Protein AF-A0A2R6M5Q6-F1 (afd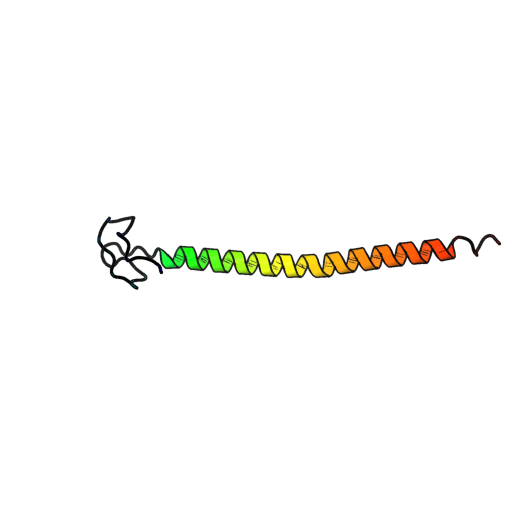b_monomer)

Nearest PDB structures (foldseek):
  4s1z-assembly2_I  TM=8.484E-01  e=2.404E+00  Bos taurus
  7r7j-assembly1_A  TM=5.881E-01  e=6.884E-01  Escherichia coli K-12
  3g9y-assembly1_A  TM=8.027E-01  e=2.811E+00  Homo sapiens
  5af6-assembly5_J  TM=8.215E-01  e=4.155E+00  Homo sapiens
  2wx0-assembly2_G  TM=7.715E-01  e=7.182E+00  Homo sapiens

Sequence (76 aa):
MSDGGTCPNCRESVPEGADVCPTCGLNPKGKLFQFALVVVMIGGLAMWLTIPGAVVIVLVGALLAVSSQVGPTIWA

Mean predicted aligned error: 13.83 Å

Foldseek 3Di:
D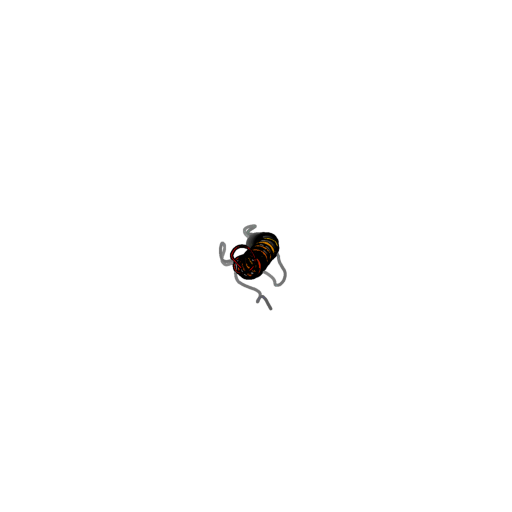PPQDQDPPPRHGHDPPDQARPPPRDRPPVVVVVVVVVVVVVVVVVVVVVVVVVVVVVVVVVVVVVVVVVVVPVVD

Secondary structure (DSSP, 8-state):
-----B-TTT-PBPPTT-SS-TTT---HHHHHHHHHHHHHHHHHHHHHHHHHHHHHHHHHHHHHHHHHHHGGGS--

Solvent-accessible surface area (backbone atoms only — not comparable t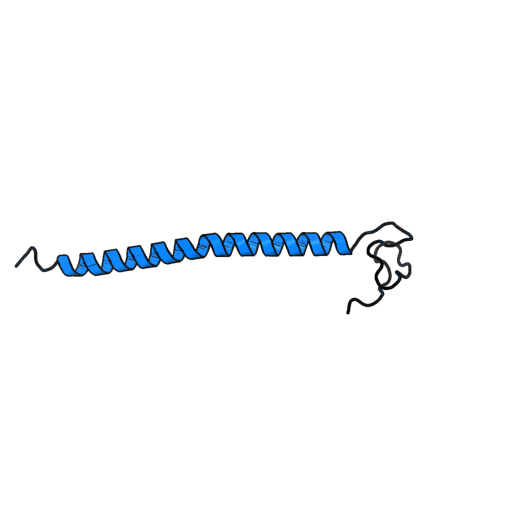o full-atom values): 4624 Å² total; per-residue (Å²): 134,84,72,64,47,61,36,91,85,79,63,44,83,35,65,72,86,60,60,47,37,90,88,77,64,51,50,70,55,61,58,55,53,52,51,52,53,51,51,53,52,52,51,53,52,52,53,65,53,48,54,58,51,52,52,51,53,52,52,52,52,50,52,55,56,54,56,62,69,58,61,69,66,81,80,108

pLDDT: mean 77.4, std 13.47, range [37.72, 95.25]

Structure (mmCIF, N/CA/C/O backbone):
data_AF-A0A2R6M5Q6-F1
#
_entry.id   AF-A0A2R6M5Q6-F1
#
loop_
_atom_site.group_PDB
_atom_site.id
_atom_site.type_symbol
_atom_site.label_atom_id
_atom_site.label_alt_id
_atom_site.label_comp_id
_atom_site.label_asym_id
_atom_site.label_entity_id
_atom_site.label_seq_id
_atom_site.pdbx_PDB_ins_code
_atom_site.Cartn_x
_atom_site.Cartn_y
_atom_site.Cartn_z
_atom_site.occupancy
_atom_site.B_iso_or_equiv
_atom_site.auth_seq_id
_atom_site.auth_comp_id
_atom_site.auth_asym_id
_atom_site.auth_atom_id
_atom_site.pdbx_PDB_model_num
ATOM 1 N N . MET A 1 1 ? -20.117 -7.078 11.988 1.00 37.72 1 MET A N 1
ATOM 2 C CA . MET A 1 1 ? -20.960 -6.417 13.002 1.00 37.72 1 MET A CA 1
ATOM 3 C C . MET A 1 1 ? -20.054 -6.079 14.172 1.00 37.72 1 MET A C 1
ATOM 5 O O . MET A 1 1 ? -19.297 -6.951 14.567 1.00 37.72 1 MET A O 1
ATOM 9 N N . SER A 1 2 ? -20.017 -4.823 14.624 1.00 42.00 2 SER A N 1
ATOM 10 C CA . SER A 1 2 ? -19.320 -4.465 15.866 1.00 42.00 2 SER A CA 1
ATOM 11 C C . SER A 1 2 ? -20.343 -4.556 16.983 1.00 42.00 2 SER A C 1
ATOM 13 O O . SER A 1 2 ? -21.230 -3.710 17.062 1.00 42.00 2 SER A O 1
ATOM 15 N N . ASP A 1 3 ? -20.234 -5.629 17.755 1.00 50.94 3 ASP A N 1
ATOM 16 C CA . ASP A 1 3 ? -21.071 -5.934 18.907 1.00 50.94 3 ASP A CA 1
ATOM 17 C C . ASP A 1 3 ? -21.088 -4.743 19.874 1.00 50.94 3 ASP A C 1
ATOM 19 O O . ASP A 1 3 ? -20.045 -4.124 20.123 1.00 50.94 3 ASP A O 1
ATOM 23 N N . GLY A 1 4 ? -22.268 -4.398 20.398 1.00 57.16 4 GLY A N 1
ATOM 24 C CA . GLY A 1 4 ? -22.410 -3.447 21.497 1.00 57.16 4 GLY A CA 1
ATOM 25 C C . GLY A 1 4 ? -21.508 -3.862 22.651 1.00 57.16 4 GLY A C 1
ATOM 26 O O . GLY A 1 4 ? -21.758 -4.851 23.335 1.00 57.16 4 GLY A O 1
ATOM 27 N N . GLY A 1 5 ? -20.404 -3.139 22.808 1.00 67.94 5 GLY A N 1
ATOM 28 C CA . GLY A 1 5 ? -19.311 -3.522 23.684 1.00 67.94 5 GLY A CA 1
ATOM 29 C C . GLY A 1 5 ? -19.218 -2.614 24.896 1.00 67.94 5 GLY A C 1
ATOM 30 O O . GLY A 1 5 ? -19.330 -1.393 24.801 1.00 67.94 5 GLY A O 1
ATOM 31 N N . THR A 1 6 ? -18.954 -3.219 26.046 1.00 75.25 6 THR A N 1
ATOM 32 C CA . THR A 1 6 ? -18.572 -2.526 27.273 1.00 75.25 6 THR A CA 1
ATOM 33 C C . THR A 1 6 ? -17.392 -1.576 27.023 1.00 75.25 6 THR A C 1
ATOM 35 O O . THR A 1 6 ? -16.388 -1.965 26.421 1.00 75.25 6 THR A O 1
ATOM 38 N N . CYS A 1 7 ? -17.479 -0.329 27.495 1.00 75.50 7 CYS A N 1
ATOM 39 C CA . CYS A 1 7 ? -16.425 0.666 27.301 1.00 75.50 7 CYS A CA 1
ATOM 40 C C . CYS A 1 7 ? -15.123 0.212 27.989 1.00 75.50 7 CYS A C 1
ATOM 42 O O . CYS A 1 7 ? -15.133 -0.018 29.197 1.00 75.50 7 CYS A O 1
ATOM 44 N N . PRO A 1 8 ? -13.967 0.151 27.304 1.00 73.81 8 PRO A N 1
ATOM 45 C CA . PRO A 1 8 ? -12.721 -0.318 27.918 1.00 73.81 8 PRO A CA 1
ATOM 46 C C . PRO A 1 8 ? -12.170 0.624 29.002 1.00 73.81 8 PRO A C 1
ATOM 48 O O . PRO A 1 8 ? -11.327 0.213 29.793 1.00 73.81 8 PRO A O 1
ATOM 51 N N . ASN A 1 9 ? -12.625 1.882 29.042 1.00 79.06 9 ASN A N 1
ATOM 52 C CA . ASN A 1 9 ? -12.153 2.881 30.001 1.00 79.06 9 ASN A CA 1
ATOM 53 C C . ASN A 1 9 ? -12.983 2.881 31.294 1.00 79.06 9 ASN A C 1
ATOM 55 O O . ASN A 1 9 ? -12.428 2.694 32.372 1.00 79.06 9 ASN A O 1
ATOM 59 N N . CYS A 1 10 ? -14.304 3.039 31.190 1.00 85.88 10 CYS A N 1
ATOM 60 C CA . CYS A 1 10 ? -15.189 3.112 32.359 1.00 85.88 10 CYS A CA 1
ATOM 61 C C . CYS A 1 10 ? -15.935 1.807 32.666 1.00 85.88 10 CYS A C 1
ATOM 63 O O . CYS A 1 10 ? -16.605 1.728 33.687 1.00 85.88 10 CYS A O 1
ATOM 65 N N . ARG A 1 11 ? -15.825 0.788 31.805 1.00 85.25 11 ARG A N 1
ATOM 66 C CA . ARG A 1 11 ? -16.544 -0.496 31.895 1.00 85.25 11 ARG A CA 1
ATOM 67 C C . ARG A 1 11 ? -18.073 -0.398 31.881 1.00 85.25 11 ARG A C 1
ATOM 69 O O . ARG A 1 11 ? -18.744 -1.378 32.181 1.00 85.25 11 ARG A O 1
ATOM 76 N N . GLU A 1 12 ? -18.616 0.746 31.479 1.00 82.69 12 GLU A N 1
ATOM 77 C CA . GLU A 1 12 ? -20.057 0.933 31.314 1.00 82.69 12 GLU A CA 1
ATOM 78 C C . GLU A 1 12 ? -20.546 0.318 29.995 1.00 82.69 12 GLU A C 1
ATOM 80 O O . GLU A 1 12 ? -19.798 0.269 29.010 1.00 82.69 12 GLU A O 1
ATOM 85 N N . SER A 1 13 ? -21.805 -0.122 29.948 1.00 79.94 13 SER A N 1
ATOM 86 C CA . SER A 1 13 ? -22.433 -0.580 28.705 1.00 79.94 13 SER A CA 1
ATOM 87 C C . SER A 1 13 ? -22.541 0.573 27.705 1.00 79.94 13 SER A C 1
ATOM 89 O O . SER A 1 13 ? -23.126 1.612 28.021 1.00 79.94 13 SER A O 1
ATOM 91 N N . VAL A 1 14 ? -22.002 0.400 26.495 1.00 79.50 14 VAL A N 1
ATOM 92 C CA . VAL A 1 14 ? -22.127 1.394 25.421 1.00 79.50 14 VAL A CA 1
ATOM 93 C C . VAL A 1 14 ? -23.232 0.950 24.464 1.00 79.50 14 VAL A C 1
ATOM 95 O O . VAL A 1 14 ? -23.175 -0.179 23.972 1.00 79.50 14 VAL A O 1
ATOM 98 N N . PRO A 1 15 ? -24.235 1.804 24.188 1.00 73.75 15 PRO A N 1
ATOM 99 C CA . PRO A 1 15 ? -25.296 1.466 23.251 1.00 73.75 15 PRO A CA 1
ATOM 100 C C . PRO A 1 15 ? -24.741 1.234 21.842 1.00 73.75 15 PRO A C 1
ATOM 102 O O . PRO A 1 15 ? -23.817 1.922 21.394 1.00 73.75 15 PRO A O 1
ATOM 105 N N . GLU A 1 16 ? -25.322 0.263 21.135 1.00 69.25 16 GLU A N 1
ATOM 106 C CA . GLU A 1 16 ? -24.945 -0.059 19.760 1.00 69.25 16 GLU A CA 1
ATOM 107 C C . GLU A 1 16 ? -25.067 1.177 18.863 1.00 69.25 16 GLU A C 1
ATOM 109 O O . GLU A 1 16 ? -26.075 1.880 18.863 1.00 69.25 16 GLU A O 1
ATOM 114 N N . GLY A 1 17 ? -24.004 1.468 18.112 1.00 66.44 17 GLY A N 1
ATOM 115 C CA . GLY A 1 17 ? -23.950 2.626 17.222 1.00 66.44 17 GLY A CA 1
ATOM 116 C C . GLY A 1 17 ? -23.344 3.891 17.830 1.00 66.44 17 GLY A C 1
ATOM 117 O O . GLY A 1 17 ? -22.895 4.733 17.057 1.00 66.44 17 GLY A O 1
ATOM 118 N N . ALA A 1 18 ? -23.193 4.013 19.154 1.00 67.38 18 ALA A N 1
ATOM 119 C CA . ALA A 1 18 ? -22.547 5.190 19.739 1.00 67.38 18 ALA A CA 1
ATOM 120 C C . ALA A 1 18 ? -21.063 5.285 19.334 1.00 67.38 18 ALA A C 1
ATOM 122 O O . ALA A 1 18 ? -20.295 4.328 19.460 1.00 67.38 18 ALA A O 1
ATOM 123 N N . ASP A 1 19 ? -20.660 6.438 18.795 1.00 69.50 19 ASP A N 1
ATOM 124 C CA . ASP A 1 19 ? -19.266 6.715 18.416 1.00 69.50 19 ASP A CA 1
ATOM 125 C C . ASP A 1 19 ? -18.407 7.045 19.641 1.00 69.50 19 ASP A C 1
ATOM 127 O O . ASP A 1 19 ? -17.242 6.641 19.722 1.00 69.50 19 ASP A O 1
ATOM 131 N N . VAL A 1 20 ? -19.040 7.712 20.612 1.00 75.94 20 VAL A N 1
ATOM 132 C CA . VAL A 1 20 ? -18.480 8.152 21.887 1.00 75.94 20 VAL A CA 1
ATOM 133 C C . VAL A 1 20 ? -19.133 7.381 23.028 1.00 75.94 20 VAL A C 1
ATOM 135 O O . VAL A 1 20 ? -20.356 7.247 23.064 1.00 75.94 20 VAL A O 1
ATOM 138 N N . CYS A 1 21 ? -18.355 6.944 24.015 1.00 81.50 21 CYS A N 1
ATOM 139 C CA . CYS A 1 21 ? -18.919 6.491 25.281 1.00 81.50 21 CYS A CA 1
ATOM 140 C C . CYS A 1 21 ? -19.594 7.683 25.995 1.00 81.50 21 CYS A C 1
ATOM 142 O O . CYS A 1 21 ? -18.899 8.652 26.308 1.00 81.50 21 CYS A O 1
ATOM 144 N N . PRO A 1 22 ? -20.906 7.632 26.296 1.00 76.50 22 PRO A N 1
ATOM 145 C CA . PRO A 1 22 ? -21.623 8.753 26.912 1.00 76.50 22 PRO A CA 1
ATOM 146 C C . PRO A 1 22 ? -21.185 9.025 28.358 1.00 76.50 22 PRO A C 1
ATOM 148 O O . PRO A 1 22 ? -21.357 10.133 28.854 1.00 76.50 22 PRO A O 1
ATOM 151 N N . THR A 1 23 ? -20.601 8.031 29.030 1.00 83.25 23 THR A N 1
ATOM 152 C CA . THR A 1 23 ? -20.229 8.116 30.448 1.00 83.25 23 THR A CA 1
ATOM 153 C C . THR A 1 23 ? -18.855 8.747 30.656 1.00 83.25 23 THR A C 1
ATOM 155 O O . THR A 1 23 ? -18.670 9.524 31.586 1.00 83.25 23 THR A O 1
ATOM 158 N N . CYS A 1 24 ? -17.874 8.417 29.807 1.00 83.75 24 CYS A N 1
ATOM 159 C CA . CYS A 1 24 ? -16.495 8.900 29.959 1.00 83.75 24 CYS A CA 1
ATOM 160 C C . CYS A 1 24 ? -15.978 9.739 28.784 1.00 83.75 24 CYS A C 1
ATOM 162 O O . CYS A 1 24 ? -14.861 10.246 28.846 1.00 83.75 24 CYS A O 1
ATOM 164 N N . GLY A 1 25 ? -16.748 9.876 27.701 1.00 77.75 25 GLY A N 1
ATOM 165 C CA . GLY A 1 25 ? -16.366 10.672 26.532 1.00 77.75 25 GLY A CA 1
ATOM 166 C C . GLY A 1 25 ? -15.320 10.023 25.617 1.00 77.75 25 GLY A C 1
ATOM 167 O O . GLY A 1 25 ? -14.840 10.666 24.683 1.00 77.75 25 GLY A O 1
ATOM 168 N N . LEU A 1 26 ? -14.940 8.760 25.853 1.00 77.81 26 LEU A N 1
ATOM 169 C CA . LEU A 1 26 ? -13.954 8.069 25.020 1.00 77.81 26 LEU A CA 1
ATOM 170 C C . LEU A 1 26 ? -14.527 7.770 2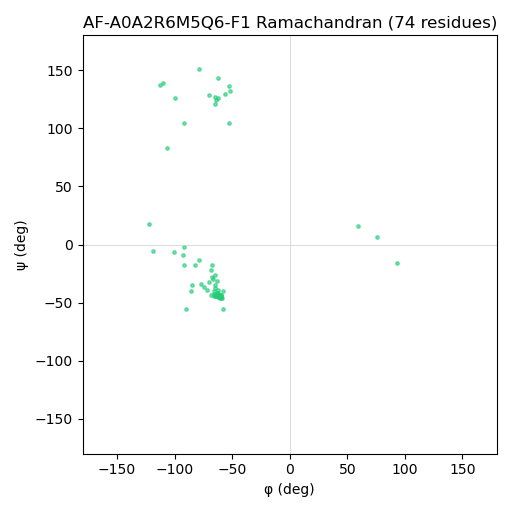3.626 1.00 77.81 26 LEU A C 1
ATOM 172 O O . LEU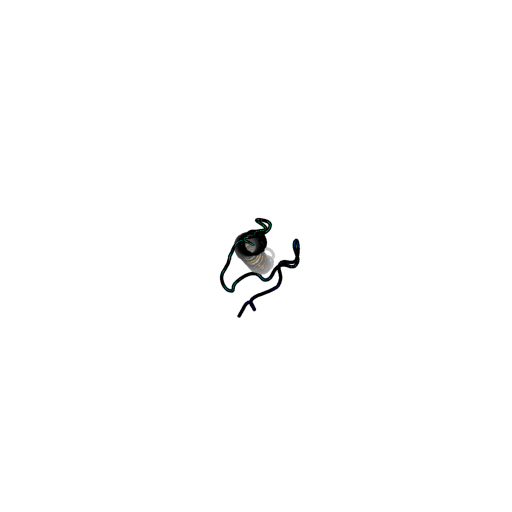 A 1 26 ? -15.580 7.150 23.510 1.00 77.81 26 LEU A O 1
ATOM 176 N N . ASN A 1 27 ? -13.793 8.148 22.579 1.00 71.81 27 ASN A N 1
ATOM 177 C CA . ASN A 1 27 ? -14.132 7.926 21.170 1.00 71.81 27 ASN A CA 1
ATOM 178 C C . ASN A 1 27 ? -13.244 6.827 20.545 1.00 71.81 27 ASN A C 1
ATOM 180 O O . ASN A 1 27 ? -12.233 7.143 19.906 1.00 71.81 27 ASN A O 1
ATOM 184 N N . PRO A 1 28 ? -13.557 5.527 20.714 1.00 64.44 28 PRO A N 1
ATOM 185 C CA . PRO A 1 28 ? -12.724 4.451 20.172 1.00 64.44 28 PRO A CA 1
ATOM 186 C C . PRO A 1 28 ? -12.725 4.410 18.633 1.00 64.44 28 PRO A C 1
ATOM 188 O O . PRO A 1 28 ? -11.712 4.056 18.027 1.00 64.44 28 PRO A O 1
ATOM 191 N N . LYS A 1 29 ? -13.819 4.832 17.980 1.00 63.69 29 LYS A N 1
ATOM 192 C CA . LYS A 1 29 ? -13.945 4.786 16.511 1.00 63.69 29 LYS A CA 1
ATOM 193 C C . LYS A 1 29 ? -13.036 5.785 15.791 1.00 63.69 29 LYS A C 1
ATOM 195 O O . LYS A 1 29 ? -12.515 5.476 14.720 1.00 63.69 29 LYS A O 1
ATOM 200 N N . GLY A 1 30 ? -12.773 6.945 16.400 1.00 66.06 30 GLY A N 1
ATOM 201 C CA . GLY A 1 30 ? -11.934 7.988 15.800 1.00 66.06 30 GLY A CA 1
ATOM 202 C C . GLY A 1 30 ? -10.490 7.535 15.558 1.00 66.06 30 GLY A C 1
ATOM 203 O O . GLY A 1 30 ? -9.917 7.818 14.509 1.00 66.06 30 GLY A O 1
ATOM 204 N N . LYS A 1 31 ? -9.912 6.765 16.488 1.00 65.62 31 LYS A N 1
ATOM 205 C CA . LYS A 1 31 ? -8.533 6.259 16.365 1.00 65.62 31 LYS A CA 1
ATOM 206 C C . LYS A 1 31 ? -8.404 5.159 15.311 1.00 65.62 31 LYS A C 1
ATOM 208 O O . LYS A 1 31 ? -7.420 5.153 14.576 1.00 65.62 31 LYS A O 1
ATOM 213 N N . LEU A 1 32 ? -9.391 4.266 15.213 1.00 72.44 32 LEU A N 1
ATOM 214 C CA . LEU A 1 32 ? -9.381 3.176 14.234 1.00 72.44 32 LEU A CA 1
ATOM 215 C C . LEU A 1 32 ? -9.532 3.711 12.804 1.00 72.44 32 LEU A C 1
ATOM 217 O O . LEU A 1 32 ? -8.785 3.311 11.914 1.00 72.44 32 LEU A O 1
ATOM 221 N N . PHE A 1 33 ? -10.444 4.665 12.601 1.00 75.62 33 PHE A N 1
ATOM 222 C CA . PHE A 1 33 ? -10.635 5.304 11.299 1.00 75.62 33 PHE A CA 1
ATOM 223 C C . PHE A 1 33 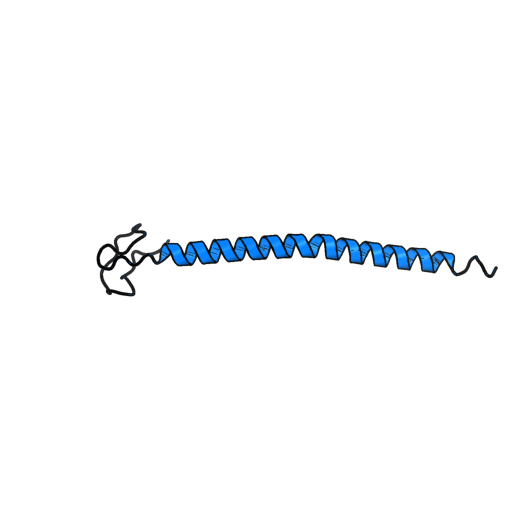? -9.407 6.123 10.881 1.00 75.62 33 PHE A C 1
ATOM 225 O O . PHE A 1 33 ? -8.979 6.048 9.731 1.00 75.62 33 PHE A O 1
ATOM 232 N N . GLN A 1 34 ? -8.779 6.840 11.821 1.00 78.69 34 GLN A N 1
ATOM 233 C CA . GLN A 1 34 ? -7.529 7.557 11.559 1.00 78.69 34 GLN A CA 1
ATOM 234 C C . GLN A 1 34 ? -6.409 6.598 11.122 1.00 78.69 34 GLN A C 1
ATOM 236 O O . GLN A 1 34 ? -5.705 6.882 10.157 1.00 78.69 34 GLN A O 1
ATOM 241 N N . PHE A 1 35 ? -6.258 5.451 11.792 1.00 82.19 35 PHE A N 1
ATOM 242 C CA . PHE A 1 35 ? -5.281 4.433 11.395 1.00 82.19 35 PHE A CA 1
ATOM 243 C C . PHE A 1 35 ? -5.583 3.858 10.009 1.00 82.19 35 PHE A C 1
ATOM 245 O O . PHE A 1 35 ? -4.6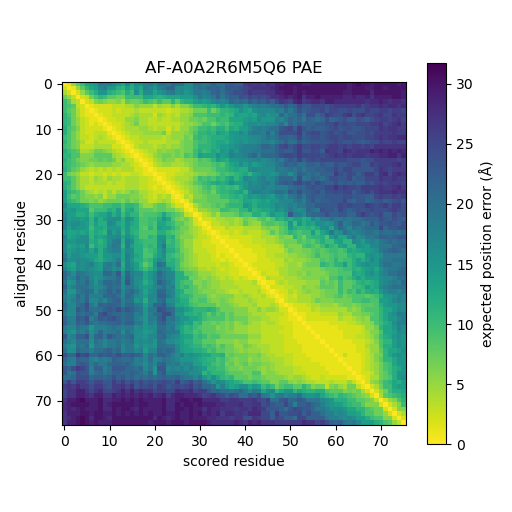75 3.746 9.188 1.00 82.19 35 PHE A O 1
ATOM 252 N N . ALA A 1 36 ? -6.849 3.545 9.722 1.00 82.69 36 ALA A N 1
ATOM 253 C CA . ALA A 1 36 ? -7.268 3.035 8.419 1.00 82.69 36 ALA A CA 1
ATOM 254 C C . ALA A 1 36 ? -6.952 4.030 7.289 1.00 82.69 36 ALA A C 1
ATOM 256 O O . ALA A 1 36 ? -6.366 3.644 6.279 1.00 82.69 36 ALA A O 1
ATOM 257 N N . LEU A 1 37 ? -7.258 5.317 7.483 1.00 84.62 37 LEU A N 1
ATOM 258 C CA . LEU A 1 37 ? -6.917 6.369 6.523 1.00 84.62 37 LEU A CA 1
ATOM 259 C C . LEU A 1 37 ? -5.407 6.478 6.298 1.00 84.62 37 LEU A C 1
ATOM 261 O O . LEU A 1 37 ? -4.965 6.564 5.155 1.00 84.62 37 LEU A O 1
ATOM 265 N N . VAL A 1 38 ? -4.606 6.437 7.366 1.00 88.69 38 VAL A N 1
ATOM 266 C CA . VAL A 1 38 ? -3.140 6.489 7.258 1.00 88.69 38 VAL A CA 1
ATOM 267 C C . VAL A 1 38 ? -2.606 5.299 6.456 1.00 88.69 38 VAL A C 1
ATOM 269 O O . VAL A 1 38 ? -1.790 5.495 5.557 1.00 88.69 38 VAL A O 1
ATOM 272 N N . VAL A 1 39 ? -3.094 4.083 6.718 1.00 87.69 39 VAL A N 1
ATOM 273 C CA . VAL A 1 39 ? -2.680 2.875 5.984 1.00 87.69 39 VAL A CA 1
ATOM 274 C C . VAL A 1 39 ? -3.030 2.978 4.497 1.00 87.69 39 VAL A C 1
ATOM 276 O O . VAL A 1 39 ? -2.184 2.677 3.655 1.00 87.69 39 VAL A O 1
ATOM 279 N N . VAL A 1 40 ? -4.232 3.455 4.159 1.0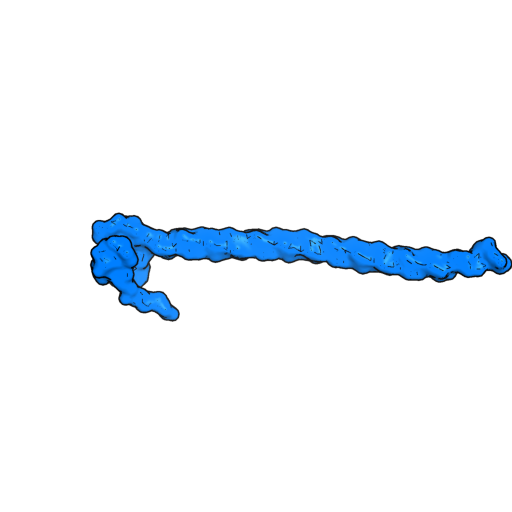0 88.56 40 VAL A N 1
ATOM 280 C CA . VAL A 1 40 ? -4.653 3.657 2.760 1.00 88.56 40 VAL A CA 1
ATOM 281 C C . VAL A 1 40 ? -3.768 4.690 2.056 1.00 88.56 40 VAL A C 1
ATOM 283 O O . VAL A 1 40 ? -3.324 4.450 0.934 1.00 88.56 40 VAL A O 1
ATOM 286 N N . MET A 1 41 ? -3.452 5.806 2.718 1.00 88.00 41 MET A N 1
ATOM 287 C CA . MET A 1 41 ? -2.598 6.856 2.148 1.00 88.00 41 MET A CA 1
ATOM 288 C C . MET A 1 41 ? -1.161 6.370 1.914 1.00 88.00 41 MET A C 1
ATOM 290 O O . MET A 1 41 ? -0.595 6.625 0.851 1.00 88.00 41 MET A O 1
ATOM 294 N N . ILE A 1 42 ? -0.581 5.628 2.866 1.00 89.19 42 ILE A N 1
ATOM 295 C CA . ILE A 1 42 ? 0.766 5.052 2.719 1.00 89.19 42 ILE A CA 1
ATOM 296 C C . ILE A 1 42 ? 0.786 4.005 1.598 1.00 89.19 42 ILE A C 1
ATOM 298 O O . ILE A 1 42 ? 1.690 4.023 0.762 1.00 89.19 42 ILE A O 1
ATOM 302 N N . GLY A 1 43 ? -0.218 3.123 1.545 1.00 85.88 43 GLY A N 1
ATOM 303 C CA . GLY A 1 43 ? -0.340 2.117 0.487 1.00 85.88 43 GLY A CA 1
ATOM 304 C C . GLY A 1 43 ? -0.447 2.746 -0.903 1.00 85.88 43 GLY A C 1
ATOM 305 O O . GLY A 1 43 ? 0.251 2.325 -1.826 1.00 85.88 43 GLY A O 1
ATOM 306 N N . GLY A 1 44 ? -1.247 3.808 -1.038 1.00 88.06 44 GLY A N 1
ATOM 307 C CA . GLY A 1 44 ? -1.368 4.572 -2.280 1.00 88.06 44 GLY A CA 1
ATOM 308 C C . GLY A 1 44 ? -0.044 5.198 -2.725 1.00 88.06 44 GLY A C 1
ATOM 309 O O . GLY A 1 44 ? 0.336 5.056 -3.886 1.00 88.06 44 GLY A O 1
ATOM 310 N N . LEU A 1 45 ? 0.698 5.826 -1.807 1.00 88.06 45 LEU A N 1
ATOM 311 C CA . LEU A 1 45 ? 2.004 6.426 -2.107 1.00 88.06 45 LEU A CA 1
ATOM 312 C C . LEU A 1 45 ? 3.037 5.371 -2.546 1.00 88.06 45 LEU A C 1
ATOM 314 O O . LEU A 1 45 ? 3.762 5.578 -3.520 1.00 88.06 45 LEU A O 1
ATOM 318 N N . ALA A 1 46 ? 3.088 4.229 -1.856 1.00 83.94 46 ALA A N 1
ATOM 319 C CA . ALA A 1 46 ? 3.994 3.131 -2.191 1.00 83.94 46 ALA A CA 1
ATOM 320 C C . ALA A 1 46 ? 3.691 2.552 -3.582 1.00 83.94 46 ALA A C 1
ATOM 322 O O . ALA A 1 46 ? 4.607 2.310 -4.371 1.00 83.94 46 ALA A O 1
ATOM 323 N N . MET A 1 47 ? 2.408 2.392 -3.917 1.00 82.69 47 MET A N 1
ATOM 324 C CA . MET A 1 47 ? 1.974 1.974 -5.252 1.00 82.69 47 MET A CA 1
ATOM 325 C C . MET A 1 47 ? 2.407 2.992 -6.318 1.00 82.69 47 MET A C 1
ATOM 327 O O . MET A 1 47 ? 2.940 2.620 -7.361 1.00 82.69 47 MET A O 1
ATOM 331 N N . TRP A 1 48 ? 2.253 4.286 -6.034 1.00 84.81 48 TRP A N 1
ATOM 332 C CA . TRP A 1 48 ? 2.612 5.360 -6.962 1.00 84.81 48 TRP A CA 1
ATOM 333 C C . TRP A 1 48 ? 4.120 5.475 -7.219 1.00 84.81 48 TRP A C 1
ATOM 335 O O . TRP A 1 48 ? 4.512 5.895 -8.299 1.00 84.81 48 TRP A O 1
ATOM 345 N N . LEU A 1 49 ? 4.971 5.085 -6.263 1.00 85.38 49 LEU A N 1
ATOM 346 C CA . LEU A 1 49 ? 6.436 5.075 -6.405 1.00 85.38 49 LEU A CA 1
ATOM 347 C C . LEU A 1 49 ? 6.975 3.798 -7.063 1.00 85.38 49 LEU A C 1
ATOM 349 O O . LEU A 1 49 ? 7.953 3.838 -7.810 1.00 85.38 49 LEU A O 1
ATOM 353 N N . THR A 1 50 ? 6.349 2.655 -6.797 1.00 87.75 50 THR A N 1
ATOM 354 C CA . THR A 1 50 ? 6.815 1.356 -7.309 1.00 87.75 50 THR A CA 1
ATOM 355 C C . THR A 1 50 ? 6.530 1.177 -8.797 1.00 87.75 50 THR A C 1
ATOM 357 O O . THR A 1 50 ? 7.378 0.645 -9.509 1.0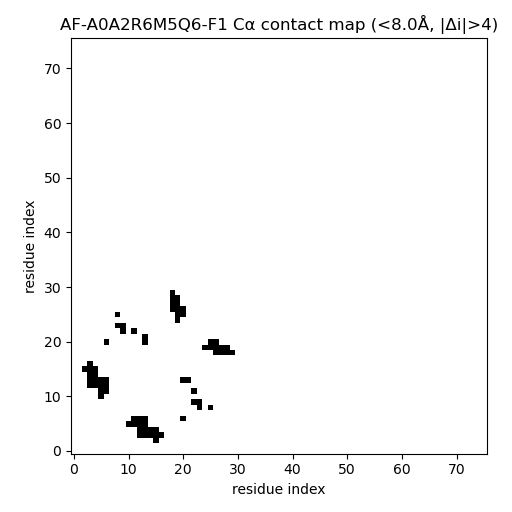0 87.75 50 THR A O 1
ATOM 360 N N . ILE A 1 51 ? 5.395 1.679 -9.294 1.00 87.06 51 ILE A N 1
ATOM 361 C CA . ILE A 1 51 ? 5.038 1.636 -10.722 1.00 87.06 51 ILE A CA 1
ATOM 362 C C . ILE A 1 51 ? 6.087 2.339 -11.612 1.00 87.06 51 ILE A C 1
ATOM 364 O O . ILE A 1 51 ? 6.624 1.685 -12.507 1.00 87.06 51 ILE A O 1
ATOM 368 N N . PRO A 1 52 ? 6.448 3.622 -11.399 1.00 88.75 52 PRO A N 1
ATOM 369 C CA . PRO A 1 52 ? 7.464 4.286 -12.213 1.00 88.75 52 PRO A CA 1
ATOM 370 C C . PRO A 1 52 ? 8.846 3.653 -12.031 1.00 88.75 52 PRO A C 1
ATOM 372 O O . PRO A 1 52 ? 9.582 3.526 -13.007 1.00 88.75 52 PRO A O 1
ATOM 375 N N . GLY A 1 53 ? 9.183 3.185 -10.823 1.00 88.38 53 GLY A N 1
ATOM 376 C CA . GLY A 1 53 ? 10.423 2.443 -10.582 1.00 88.38 53 GLY A CA 1
ATOM 377 C C . GLY A 1 53 ? 10.521 1.175 -11.438 1.00 88.38 53 GLY A C 1
ATOM 378 O O . GLY A 1 53 ? 11.539 0.948 -12.091 1.00 88.38 53 GLY A O 1
ATOM 379 N N . ALA A 1 54 ? 9.445 0.389 -11.509 1.00 90.19 54 ALA A N 1
ATOM 380 C CA . ALA A 1 54 ? 9.385 -0.807 -12.345 1.00 90.19 54 ALA A CA 1
ATOM 381 C C . ALA A 1 54 ? 9.530 -0.475 -13.840 1.00 90.19 54 ALA A C 1
ATOM 383 O O . ALA A 1 54 ? 10.272 -1.154 -14.549 1.00 90.19 54 ALA A O 1
ATOM 384 N N . VAL A 1 55 ? 8.885 0.597 -14.312 1.00 94.62 55 VAL A N 1
ATOM 385 C CA . VAL A 1 55 ? 9.008 1.056 -15.707 1.00 94.62 55 VAL A CA 1
ATOM 386 C C . VAL A 1 55 ? 10.454 1.424 -16.038 1.00 94.62 55 VAL A C 1
ATOM 388 O O . VAL A 1 55 ? 10.966 1.001 -17.072 1.00 94.62 55 VAL A O 1
ATOM 391 N N . VAL A 1 56 ? 11.144 2.152 -15.155 1.00 94.44 56 VAL A N 1
ATOM 392 C CA . VAL A 1 56 ? 12.558 2.510 -15.354 1.00 94.44 56 VAL A CA 1
ATOM 393 C C . VAL A 1 56 ? 13.434 1.262 -15.441 1.00 94.44 56 VAL A C 1
ATOM 395 O O . VAL A 1 56 ? 14.265 1.173 -16.341 1.00 94.44 56 VAL A O 1
ATOM 398 N N . ILE A 1 57 ? 13.229 0.274 -14.565 1.00 92.56 57 ILE A N 1
ATOM 399 C CA . ILE A 1 57 ? 13.997 -0.982 -14.586 1.00 92.56 57 ILE A CA 1
ATOM 400 C C . ILE A 1 57 ? 13.812 -1.714 -15.923 1.00 92.56 57 ILE A C 1
ATOM 402 O O . ILE A 1 57 ? 14.795 -2.151 -16.525 1.00 92.56 57 ILE A O 1
ATOM 406 N N . VAL A 1 58 ? 12.576 -1.805 -16.422 1.00 94.75 58 VAL A N 1
ATOM 407 C CA . VAL A 1 58 ? 12.279 -2.433 -17.721 1.00 94.75 58 VAL A CA 1
ATOM 408 C C . VAL A 1 58 ? 12.925 -1.658 -18.873 1.00 94.75 58 VAL A C 1
ATOM 410 O O . VAL A 1 58 ? 13.536 -2.271 -19.747 1.00 94.75 58 VAL A O 1
ATOM 413 N N . LEU A 1 59 ? 12.845 -0.324 -18.864 1.00 94.44 59 LEU A N 1
ATOM 414 C CA . LEU A 1 59 ? 13.463 0.523 -19.888 1.00 94.44 59 LEU A CA 1
ATOM 415 C C . LEU A 1 59 ? 14.986 0.366 -19.916 1.00 94.44 59 LEU A C 1
ATOM 417 O O . LEU A 1 59 ? 15.560 0.205 -20.991 1.00 94.44 59 LEU A O 1
ATOM 421 N N . VAL A 1 60 ? 15.635 0.367 -18.750 1.00 95.25 60 VAL A N 1
ATOM 422 C CA . VAL A 1 60 ? 17.085 0.153 -18.634 1.00 95.25 60 VAL A CA 1
ATOM 423 C C . VAL A 1 60 ? 17.467 -1.234 -19.150 1.00 95.25 60 VAL A C 1
ATOM 425 O O . VAL A 1 60 ? 18.400 -1.349 -19.942 1.00 95.25 60 VAL A O 1
ATOM 428 N N . GLY A 1 61 ? 16.726 -2.277 -18.769 1.00 91.94 61 GLY A N 1
ATOM 429 C CA . GLY A 1 61 ? 16.953 -3.635 -19.269 1.00 91.94 61 GLY A CA 1
ATOM 430 C C . GLY A 1 61 ? 16.819 -3.737 -20.791 1.00 91.94 61 GLY A C 1
ATOM 431 O O . GLY A 1 61 ? 17.676 -4.328 -21.446 1.00 91.94 61 GLY A O 1
ATOM 432 N N . ALA A 1 62 ? 15.793 -3.105 -21.368 1.00 92.62 62 ALA A N 1
ATOM 433 C CA . ALA A 1 62 ? 15.592 -3.064 -22.815 1.00 92.62 62 ALA A CA 1
ATOM 434 C C . ALA A 1 62 ? 16.726 -2.315 -23.537 1.00 92.62 62 ALA A C 1
ATOM 436 O O . ALA A 1 62 ? 17.242 -2.800 -24.542 1.00 92.62 62 ALA A O 1
ATOM 437 N N . LEU A 1 63 ? 17.166 -1.173 -23.002 1.00 91.19 63 LEU A N 1
ATOM 438 C CA . LEU A 1 63 ? 18.297 -0.401 -23.529 1.00 91.19 63 LEU A CA 1
ATOM 439 C C . LEU A 1 63 ? 19.602 -1.206 -23.528 1.00 91.19 63 LEU A C 1
ATOM 441 O O . LEU A 1 63 ? 20.318 -1.212 -24.530 1.00 91.19 63 LEU A O 1
ATOM 445 N N . LEU A 1 64 ? 19.894 -1.905 -22.429 1.00 89.75 64 LEU A N 1
ATOM 446 C CA . LEU A 1 64 ? 21.071 -2.771 -22.316 1.00 89.75 64 LEU A CA 1
ATOM 447 C C . LEU A 1 64 ? 21.001 -3.963 -23.281 1.00 89.75 64 LEU A C 1
ATOM 449 O O . LEU A 1 64 ? 22.010 -4.341 -23.875 1.00 89.75 64 LEU A O 1
ATOM 453 N N . ALA A 1 65 ? 19.814 -4.537 -23.481 1.00 88.06 65 ALA A N 1
ATOM 454 C CA . ALA A 1 65 ? 19.624 -5.607 -24.452 1.00 88.06 65 ALA A CA 1
ATOM 455 C C . ALA A 1 65 ? 19.896 -5.118 -25.885 1.00 88.06 65 ALA A C 1
ATOM 457 O O . ALA A 1 65 ? 20.618 -5.780 -26.631 1.00 88.06 65 ALA A O 1
ATOM 458 N N . VAL A 1 66 ? 19.390 -3.939 -26.260 1.00 88.12 66 VAL A N 1
ATOM 459 C CA . VAL A 1 66 ? 19.608 -3.363 -27.598 1.00 88.12 66 VAL A CA 1
ATOM 460 C C . VAL A 1 66 ? 21.083 -3.031 -27.830 1.00 88.12 66 VAL A C 1
ATOM 462 O O . VAL A 1 66 ? 21.623 -3.379 -28.877 1.00 88.12 66 VAL A O 1
ATOM 465 N N . SER A 1 67 ? 21.771 -2.415 -26.865 1.00 81.00 67 SER A N 1
ATOM 466 C CA . SER A 1 67 ? 23.185 -2.049 -27.037 1.00 81.00 67 SER A CA 1
ATOM 467 C C . SER A 1 67 ? 24.097 -3.268 -27.217 1.00 81.00 67 SER A C 1
ATOM 469 O O . SER A 1 67 ? 25.059 -3.205 -27.985 1.00 81.00 67 SER A O 1
ATOM 471 N N . SER A 1 68 ? 23.757 -4.406 -26.605 1.00 77.75 68 SER A N 1
ATOM 472 C CA . SER A 1 68 ? 24.496 -5.662 -26.791 1.00 77.75 68 SER A CA 1
ATOM 473 C C . SER A 1 68 ? 24.427 -6.219 -28.223 1.00 77.75 68 SER A C 1
ATOM 475 O O . SER A 1 68 ? 25.365 -6.878 -28.665 1.00 77.75 68 SER A O 1
ATOM 477 N N . GLN A 1 69 ? 23.372 -5.906 -28.985 1.00 67.50 69 GLN A N 1
ATOM 478 C CA . GLN A 1 69 ? 23.215 -6.342 -30.380 1.00 67.50 69 GLN A CA 1
ATOM 479 C C . GLN A 1 69 ? 23.972 -5.461 -31.385 1.00 67.50 69 GLN A C 1
ATOM 481 O O . GLN A 1 69 ? 24.219 -5.900 -32.505 1.00 67.50 69 GLN A O 1
ATOM 486 N N . VAL A 1 70 ? 24.377 -4.248 -30.993 1.00 61.06 70 VAL A N 1
ATOM 487 C CA . VAL A 1 70 ? 25.130 -3.306 -31.849 1.00 61.06 70 VAL A CA 1
ATOM 488 C C . VAL A 1 70 ? 26.653 -3.467 -31.683 1.00 61.06 70 VAL A C 1
ATOM 490 O O . VAL A 1 70 ? 27.426 -3.075 -32.554 1.00 61.06 70 VAL A O 1
ATOM 493 N N . GLY A 1 71 ? 27.109 -4.109 -30.601 1.00 53.59 71 GLY A N 1
ATOM 494 C CA . GLY A 1 71 ? 28.523 -4.424 -30.359 1.00 53.59 71 GLY A CA 1
ATOM 495 C C . GLY A 1 71 ? 29.239 -5.276 -31.431 1.00 53.59 71 GLY A C 1
ATOM 496 O O . GLY A 1 71 ? 30.393 -4.966 -31.733 1.00 53.59 71 GLY A O 1
ATOM 497 N N . PRO A 1 72 ? 28.629 -6.316 -32.040 1.00 56.38 72 PRO A N 1
ATOM 498 C CA . PRO A 1 72 ? 29.346 -7.181 -32.980 1.00 56.38 72 PRO A CA 1
ATOM 499 C C . PRO A 1 72 ? 29.520 -6.598 -34.394 1.00 56.38 72 PRO A C 1
ATOM 501 O O . PRO A 1 72 ? 30.317 -7.133 -35.155 1.00 56.38 72 PRO A O 1
ATOM 504 N N . THR A 1 73 ? 28.824 -5.519 -34.775 1.00 55.09 73 THR A N 1
ATOM 505 C CA . THR A 1 73 ? 28.852 -5.000 -36.162 1.00 55.09 73 THR A CA 1
ATOM 506 C C . THR A 1 73 ? 29.905 -3.923 -36.429 1.00 55.09 73 THR A C 1
ATOM 508 O O . THR A 1 73 ? 30.100 -3.551 -37.578 1.00 55.09 73 THR A O 1
ATOM 511 N N . ILE A 1 74 ? 30.583 -3.405 -35.401 1.00 54.47 74 ILE A N 1
ATOM 512 C CA . ILE A 1 74 ? 31.645 -2.384 -35.545 1.00 54.47 74 ILE A CA 1
ATOM 513 C C . ILE A 1 74 ? 33.062 -2.976 -35.675 1.00 54.47 74 ILE A C 1
ATOM 515 O O . ILE A 1 74 ? 34.014 -2.223 -35.860 1.00 54.47 74 ILE A O 1
ATOM 519 N N . TRP A 1 75 ? 33.204 -4.305 -35.606 1.00 53.38 75 TRP A N 1
ATOM 520 C CA . TRP A 1 75 ? 34.480 -5.028 -35.756 1.00 53.38 75 TRP A CA 1
ATOM 521 C C . TRP A 1 75 ? 34.462 -6.065 -36.898 1.00 53.38 75 TRP A C 1
ATOM 523 O O . TRP A 1 75 ? 35.298 -6.968 -36.903 1.00 53.38 75 TRP A O 1
ATOM 533 N N . ALA A 1 76 ? 33.506 -5.962 -37.829 1.00 47.72 76 ALA A N 1
ATOM 534 C CA . ALA A 1 76 ? 33.400 -6.813 -39.017 1.00 47.72 76 ALA A CA 1
ATOM 535 C C . ALA A 1 76 ? 33.708 -6.019 -40.291 1.00 47.72 76 ALA A C 1
ATOM 537 O O . ALA A 1 76 ? 33.245 -4.858 -40.377 1.00 47.72 76 ALA A O 1
#

Radius of gyration: 27.95 Å; Cα contacts (8 Å, |Δi|>4): 36; chains: 1; bounding box: 60×18×71 Å